Protein AF-A0A926RXJ4-F1 (afdb_monomer)

Solvent-accessible surface area (backbone atoms only — not comparable to full-atom values): 9570 Å² total; per-residue (Å²): 138,58,81,64,57,62,51,48,54,51,39,65,68,43,42,86,45,52,92,78,56,54,71,70,62,47,53,53,42,50,58,48,24,75,78,30,68,69,53,32,54,51,42,56,50,47,69,69,53,74,82,71,95,71,82,76,90,63,99,82,64,93,75,66,73,62,54,55,57,55,47,49,55,51,52,50,54,48,50,62,49,49,55,50,54,51,53,52,51,50,53,50,48,55,47,61,73,68,60,51,93,89,50,64,65,70,62,54,52,50,51,51,51,49,49,42,59,70,53,47,47,59,50,51,51,54,53,46,55,54,35,52,74,70,65,40,66,71,60,37,55,53,52,52,53,50,51,53,47,47,76,74,40,44,68,63,56,54,61,75,80,108

pLDDT: mean 81.67, std 16.79, range [30.89, 97.44]

Organism: NCBI:txid2771434

Foldseek 3Di:
DDPLVVLVLVLVLCLLVLVPDDPVVNVSLVVNVVVDVVSVVSNVVSVVPPDDPDPPPPVPDPNPPCVVVVVVVVVLLVVLVVVLVVLLVVLLVVLVVPDDPVDPPVVSLVVSLVSCVVGVVVSLVVSLVVCVVVVPVVSSVVSVVVSVCCNVCVSVVSVVVD

Radius of gyration: 23.84 Å; Cα contacts (8 Å, |Δi|>4): 66; chains: 1; bounding box: 50×30×73 Å

Structure (mmCIF, N/CA/C/O backbone):
data_AF-A0A926RXJ4-F1
#
_entry.id   AF-A0A926RXJ4-F1
#
loop_
_atom_site.group_PDB
_atom_site.id
_atom_site.type_symbol
_atom_site.label_atom_id
_atom_site.label_alt_id
_atom_site.label_comp_id
_atom_site.label_asym_id
_atom_site.label_entity_id
_atom_site.label_seq_id
_atom_site.pdbx_PDB_ins_code
_atom_site.Cartn_x
_atom_site.Cartn_y
_atom_site.Cartn_z
_atom_site.occupancy
_atom_site.B_iso_or_equiv
_atom_site.auth_seq_id
_atom_site.auth_comp_id
_atom_site.auth_asym_id
_atom_site.auth_atom_id
_atom_site.pdbx_PDB_model_num
ATOM 1 N N . MET A 1 1 ? -17.311 3.568 46.305 1.00 46.09 1 MET A N 1
ATOM 2 C CA . MET A 1 1 ? -16.922 3.366 44.895 1.00 46.09 1 MET A CA 1
ATOM 3 C C . MET A 1 1 ? -17.596 2.097 44.442 1.00 46.09 1 MET A C 1
ATOM 5 O O . MET A 1 1 ? -17.212 1.009 44.853 1.00 46.09 1 MET A O 1
ATOM 9 N N . THR A 1 2 ? -18.734 2.266 43.786 1.00 49.84 2 THR A N 1
ATOM 10 C CA . THR A 1 2 ? -19.628 1.178 43.402 1.00 49.84 2 THR A CA 1
ATOM 11 C C . THR A 1 2 ? -19.150 0.611 42.077 1.00 49.84 2 THR A C 1
ATOM 13 O O . THR A 1 2 ? -18.836 1.362 41.169 1.00 49.84 2 THR A O 1
ATOM 16 N N . LYS A 1 3 ? -19.112 -0.717 41.960 1.00 56.94 3 LYS A N 1
ATOM 17 C CA . LYS A 1 3 ? -18.654 -1.498 40.792 1.00 56.94 3 LYS A CA 1
ATOM 18 C C . LYS A 1 3 ? -19.207 -1.021 39.428 1.00 56.94 3 LYS A C 1
ATOM 20 O O . LYS A 1 3 ? -18.638 -1.336 38.389 1.00 56.94 3 LYS A O 1
ATOM 25 N N . PHE A 1 4 ? -20.314 -0.279 39.447 1.00 62.31 4 PHE A N 1
ATOM 26 C CA . PHE A 1 4 ? -20.950 0.352 38.293 1.00 62.31 4 PHE A CA 1
ATOM 27 C C . PHE A 1 4 ? -20.194 1.572 37.747 1.00 62.31 4 PHE A C 1
ATOM 29 O O . PHE A 1 4 ? -20.231 1.793 36.541 1.00 62.31 4 PHE A O 1
ATOM 36 N N . ASP A 1 5 ? -19.470 2.317 38.586 1.00 72.50 5 ASP A N 1
ATOM 37 C CA . ASP A 1 5 ? -18.733 3.519 38.171 1.00 72.50 5 ASP A CA 1
ATOM 38 C C . ASP A 1 5 ? -17.520 3.155 37.301 1.00 72.50 5 ASP A C 1
ATOM 40 O O . ASP A 1 5 ? -17.278 3.773 36.265 1.00 72.50 5 ASP A O 1
ATOM 44 N N . ASP A 1 6 ? -16.796 2.094 37.671 1.00 78.12 6 ASP A N 1
ATOM 45 C CA . ASP A 1 6 ? -15.628 1.625 36.918 1.00 78.12 6 ASP A CA 1
ATOM 46 C C . ASP A 1 6 ? -16.035 1.075 35.541 1.00 78.12 6 ASP A C 1
ATOM 48 O O . ASP A 1 6 ? -15.383 1.354 34.531 1.00 78.12 6 ASP A O 1
ATOM 52 N N . LEU A 1 7 ? -17.149 0.332 35.482 1.00 83.44 7 LEU A N 1
ATOM 53 C CA . LEU A 1 7 ? -17.704 -0.182 34.228 1.00 83.44 7 LEU A CA 1
ATOM 54 C C . LEU A 1 7 ? -18.201 0.955 33.327 1.00 83.44 7 LEU A C 1
ATOM 56 O O . LEU A 1 7 ? -17.986 0.914 32.115 1.00 83.44 7 LEU A O 1
ATOM 60 N N . HIS A 1 8 ? -18.817 1.979 33.916 1.00 84.31 8 HIS A N 1
ATOM 61 C CA . HIS A 1 8 ? -19.287 3.160 33.203 1.00 84.31 8 HIS A CA 1
ATOM 62 C C . HIS A 1 8 ? -18.142 3.918 32.523 1.00 84.31 8 HIS A C 1
ATOM 64 O O . HIS A 1 8 ? -18.213 4.218 31.327 1.00 84.31 8 HIS A O 1
ATOM 70 N N . ILE A 1 9 ? -17.050 4.163 33.257 1.00 84.06 9 ILE A N 1
ATOM 71 C CA . ILE A 1 9 ? -15.843 4.805 32.722 1.00 84.06 9 ILE A CA 1
ATOM 72 C C . ILE A 1 9 ? -15.260 3.964 31.584 1.00 84.06 9 ILE A C 1
ATOM 74 O O . ILE A 1 9 ? -14.972 4.495 30.510 1.00 84.06 9 ILE A O 1
ATOM 78 N N . LEU A 1 10 ? -15.145 2.647 31.779 1.00 84.25 10 LEU A N 1
ATOM 79 C CA . LEU A 1 10 ? -14.593 1.752 30.765 1.00 84.25 10 LEU A CA 1
ATOM 80 C C . LEU A 1 10 ? -15.438 1.748 29.480 1.00 84.25 10 LEU A C 1
AT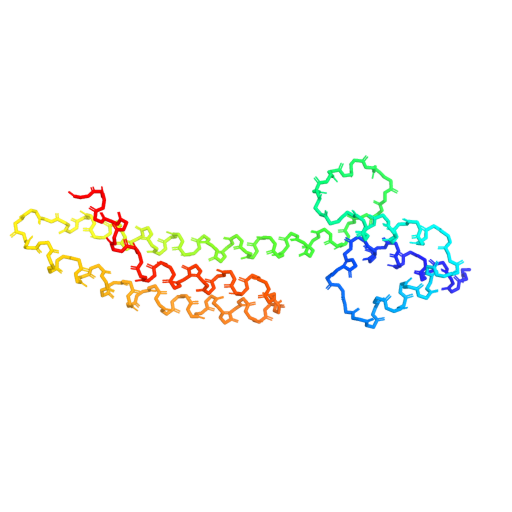OM 82 O O . LEU A 1 10 ? -14.899 1.862 28.380 1.00 84.25 10 LEU A O 1
ATOM 86 N N . CYS A 1 11 ? -16.767 1.687 29.600 1.00 86.81 11 CYS A N 1
ATOM 87 C CA . CYS A 1 11 ? -17.667 1.761 28.449 1.00 86.81 11 CYS A CA 1
ATOM 88 C C . CYS A 1 11 ? -17.530 3.102 27.722 1.00 86.81 11 CYS A C 1
ATOM 90 O O . CYS A 1 11 ? -17.471 3.139 26.494 1.00 86.81 11 CYS A O 1
ATOM 92 N N . GLN A 1 12 ? -17.421 4.209 28.460 1.00 84.94 12 GLN A N 1
ATOM 93 C CA . GLN A 1 12 ? -17.198 5.526 27.870 1.00 84.94 12 GLN A CA 1
ATOM 94 C C . GLN A 1 12 ? -15.887 5.602 27.069 1.00 84.94 12 GLN A C 1
ATOM 96 O O . GLN A 1 12 ? -15.847 6.300 26.052 1.00 84.94 12 GLN A O 1
ATOM 101 N N . GLU A 1 13 ? -14.836 4.905 27.502 1.00 79.38 13 GLU A N 1
ATOM 102 C CA . GLU A 1 13 ? -13.556 4.851 26.791 1.00 79.38 13 GLU A CA 1
ATOM 103 C C . GLU A 1 13 ? -13.596 3.959 25.540 1.00 79.38 13 GLU A C 1
ATOM 105 O O . GLU A 1 13 ? -12.921 4.264 24.554 1.00 79.38 13 GLU A O 1
ATOM 110 N N . LEU A 1 14 ? -14.390 2.884 25.561 1.00 83.88 14 LEU A N 1
ATOM 111 C CA . LEU A 1 14 ? -14.445 1.888 24.487 1.00 83.88 14 LEU A CA 1
ATOM 112 C C . LEU A 1 14 ? -15.478 2.205 23.394 1.00 83.88 14 LEU A C 1
ATOM 114 O O . LEU A 1 14 ? -15.244 1.875 22.234 1.00 83.88 14 LEU A O 1
ATOM 118 N N . ILE A 1 15 ? -16.590 2.877 23.716 1.00 86.00 15 ILE A N 1
ATOM 119 C CA . ILE A 1 15 ? -17.644 3.228 22.741 1.00 86.00 15 ILE A CA 1
ATOM 120 C C . ILE A 1 15 ? -17.104 3.954 21.485 1.00 86.00 15 ILE A C 1
ATOM 122 O O . ILE A 1 15 ? -17.517 3.600 20.381 1.00 86.00 15 ILE A O 1
ATOM 126 N N . PRO A 1 16 ? -16.168 4.922 21.575 1.00 81.81 16 PRO A N 1
ATOM 127 C CA . PRO A 1 16 ? -15.615 5.586 20.389 1.00 81.81 16 PRO A CA 1
ATOM 128 C C . PRO A 1 16 ? -14.889 4.650 19.410 1.00 81.81 16 PRO A C 1
ATOM 130 O O . PRO A 1 16 ? -14.729 4.996 18.243 1.00 81.81 16 PRO A O 1
ATOM 133 N N . ILE A 1 17 ? -14.435 3.485 19.878 1.00 74.88 17 ILE A N 1
ATOM 134 C CA . ILE A 1 17 ? -13.757 2.454 19.081 1.00 74.88 17 ILE A CA 1
ATOM 135 C C . ILE A 1 17 ? -14.594 1.176 18.981 1.00 74.88 17 ILE A C 1
ATOM 137 O O . ILE A 1 17 ? -14.054 0.103 18.718 1.00 74.88 17 ILE A O 1
ATOM 141 N N . TYR A 1 18 ? -15.911 1.279 19.181 1.00 81.25 18 TYR A N 1
ATOM 142 C CA . TYR A 1 18 ? -16.813 0.133 19.271 1.00 81.25 18 TYR A CA 1
ATOM 143 C C . TYR A 1 18 ? -16.721 -0.805 18.049 1.00 81.25 18 TYR A C 1
ATOM 145 O O . TYR A 1 18 ? -16.806 -2.017 18.195 1.00 81.25 18 TYR A O 1
ATOM 153 N N . SER A 1 19 ? -16.455 -0.288 16.845 1.00 76.12 19 SER A N 1
ATOM 154 C CA . SER A 1 19 ? -16.280 -1.110 15.635 1.00 76.12 19 SER A CA 1
ATOM 155 C C . SER A 1 19 ? -14.974 -1.921 15.593 1.00 76.12 19 SER A C 1
ATOM 157 O O . SER A 1 19 ? -14.876 -2.875 14.821 1.00 76.12 19 SER A O 1
ATOM 159 N N . GLU A 1 20 ? -13.976 -1.560 16.402 1.00 70.06 20 GLU A N 1
ATOM 160 C CA . GLU A 1 20 ? -12.634 -2.160 16.407 1.00 70.06 20 GLU A CA 1
ATOM 161 C C . GLU A 1 20 ? -12.373 -3.101 17.591 1.00 70.06 20 GLU A C 1
ATOM 163 O O . GLU A 1 20 ? -11.346 -3.784 17.605 1.00 70.06 20 GLU A O 1
ATOM 168 N N . ILE A 1 21 ? -13.263 -3.118 18.582 1.00 80.94 21 ILE A N 1
ATOM 169 C CA . ILE A 1 21 ? 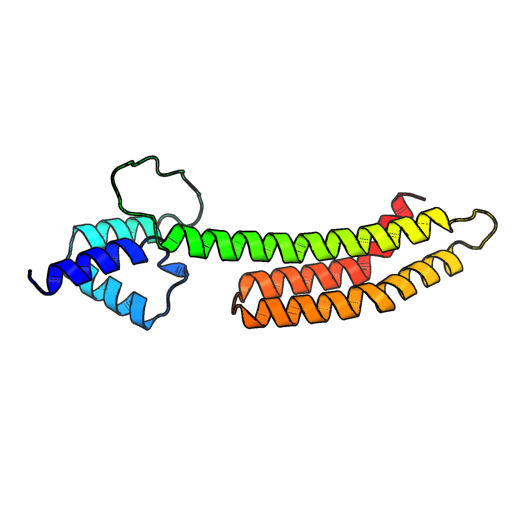-13.170 -4.006 19.745 1.00 80.94 21 ILE A CA 1
ATOM 170 C C . ILE A 1 21 ? -13.778 -5.379 19.440 1.00 80.94 21 ILE A C 1
ATOM 172 O O . ILE A 1 21 ? -14.541 -5.562 18.490 1.00 80.94 21 ILE A O 1
ATOM 176 N N . ASP A 1 22 ? -13.388 -6.361 20.238 1.00 79.44 22 ASP A N 1
ATOM 177 C CA . ASP A 1 22 ? -13.849 -7.739 20.166 1.00 79.44 22 ASP A CA 1
ATOM 178 C C . ASP A 1 22 ? -15.314 -7.893 20.597 1.00 79.44 22 ASP A C 1
ATOM 180 O O . ASP A 1 22 ? -15.851 -7.098 21.368 1.00 79.44 22 ASP A O 1
ATOM 184 N N . GLU A 1 23 ? -15.968 -8.941 20.091 1.00 79.19 23 GLU A N 1
ATOM 185 C CA . GLU A 1 23 ? -17.397 -9.189 20.331 1.00 79.19 23 GLU A CA 1
ATOM 186 C C . GLU A 1 23 ? -17.728 -9.370 21.819 1.00 79.19 23 GLU A C 1
ATOM 188 O O . GLU A 1 23 ? -18.792 -8.951 22.267 1.00 79.19 23 GLU A O 1
ATOM 193 N N . GLU A 1 24 ? -16.807 -9.920 22.615 1.00 80.56 24 GLU A N 1
ATOM 194 C CA . GLU A 1 24 ? -16.989 -10.052 24.065 1.00 80.56 24 GLU A CA 1
ATOM 195 C C . GLU A 1 24 ? -17.077 -8.678 24.745 1.00 80.56 24 GLU A C 1
ATOM 197 O O . GLU A 1 24 ? -17.992 -8.426 25.532 1.00 80.56 24 GLU A O 1
ATOM 202 N N . ALA A 1 25 ? -16.182 -7.749 24.397 1.00 82.62 25 ALA A N 1
ATOM 203 C CA . ALA A 1 25 ? -16.221 -6.384 24.911 1.00 82.62 25 ALA A CA 1
ATOM 204 C C . ALA A 1 25 ? -17.450 -5.609 24.411 1.00 82.62 25 ALA A C 1
ATOM 206 O O . ALA A 1 25 ? -18.047 -4.852 25.180 1.00 82.62 25 ALA A O 1
ATOM 207 N N . LYS A 1 26 ? -17.876 -5.822 23.157 1.00 86.00 26 LYS A N 1
ATOM 208 C CA . LYS A 1 26 ? -19.112 -5.223 22.624 1.00 86.00 26 LYS A CA 1
ATOM 209 C C . LYS A 1 26 ? -20.335 -5.639 23.431 1.00 86.00 26 LYS A C 1
ATOM 211 O O . LYS A 1 26 ? -21.096 -4.770 23.847 1.00 86.00 26 LYS A O 1
ATOM 216 N N . GLN A 1 27 ? -20.476 -6.930 23.732 1.00 87.00 27 GLN A N 1
ATOM 217 C CA . GLN A 1 27 ? -21.586 -7.447 24.539 1.00 87.00 27 GLN A CA 1
ATOM 218 C C . GLN A 1 27 ? -21.611 -6.850 25.951 1.00 87.00 27 GLN A C 1
ATOM 220 O O . GLN A 1 27 ? -22.683 -6.621 26.511 1.00 87.00 27 GLN A O 1
ATOM 225 N N . VAL A 1 28 ? -20.442 -6.592 26.546 1.00 87.31 28 VAL A N 1
ATOM 226 C CA . VAL A 1 28 ? -20.351 -5.928 27.855 1.00 87.31 28 VAL A CA 1
ATOM 227 C C . VAL A 1 28 ? -20.839 -4.479 27.771 1.00 87.31 28 VAL A C 1
ATOM 229 O O . VAL A 1 28 ? -21.591 -4.040 28.641 1.00 87.31 28 VAL A O 1
ATOM 232 N N . ILE A 1 29 ? -20.459 -3.749 26.719 1.00 88.12 29 ILE A N 1
ATOM 233 C CA . ILE A 1 29 ? -20.889 -2.360 26.497 1.00 88.12 29 ILE A CA 1
ATOM 234 C C . ILE A 1 29 ? -22.392 -2.283 26.225 1.00 88.12 29 ILE A C 1
ATOM 236 O O . ILE A 1 29 ? -23.057 -1.414 26.782 1.00 88.12 29 ILE A O 1
ATOM 240 N N . GLU A 1 30 ? -22.933 -3.179 25.400 1.00 88.94 30 GLU A N 1
ATOM 241 C CA . GLU A 1 30 ? -24.367 -3.245 25.095 1.00 88.94 30 GLU A CA 1
ATOM 242 C C . GLU A 1 30 ? -25.192 -3.516 26.347 1.00 88.94 30 GLU A C 1
ATOM 244 O O . GLU A 1 30 ? -26.119 -2.767 26.643 1.00 88.94 30 GLU A O 1
ATOM 249 N N . ARG A 1 31 ? -24.787 -4.513 27.141 1.00 87.50 31 ARG A N 1
ATOM 250 C CA . ARG A 1 31 ? -25.440 -4.837 28.413 1.00 87.50 31 ARG A CA 1
ATOM 251 C C . ARG A 1 31 ? -25.397 -3.664 29.387 1.00 87.50 31 ARG A C 1
ATOM 253 O O . ARG A 1 31 ? -26.387 -3.362 30.038 1.00 87.50 31 ARG A O 1
ATOM 260 N N . HIS A 1 32 ? -24.271 -2.954 29.464 1.00 88.25 32 HIS A N 1
ATOM 261 C CA . HIS A 1 32 ? -24.194 -1.750 30.287 1.00 88.25 32 HIS A CA 1
ATOM 262 C C . HIS A 1 32 ? -25.060 -0.606 29.730 1.00 88.25 32 HIS A C 1
ATOM 264 O O . HIS A 1 32 ? -25.655 0.146 30.495 1.00 88.25 32 HIS A O 1
ATOM 270 N N . ALA A 1 33 ? -25.166 -0.466 28.408 1.00 87.69 33 ALA A N 1
ATOM 271 C CA . ALA A 1 33 ? -26.009 0.533 27.757 1.00 87.69 33 ALA A CA 1
ATOM 272 C C . ALA A 1 33 ? -27.516 0.257 27.920 1.00 87.69 33 ALA A C 1
ATOM 274 O O . ALA A 1 33 ? -28.312 1.192 27.841 1.00 87.69 33 ALA A O 1
ATOM 275 N N . GLU A 1 34 ? -27.933 -0.983 28.180 1.00 87.50 34 GLU A N 1
ATOM 276 C CA . GLU A 1 34 ? -29.317 -1.284 28.574 1.00 87.50 34 GLU A CA 1
ATOM 277 C C . GLU A 1 34 ? -29.676 -0.640 29.920 1.00 87.50 34 GLU A C 1
ATOM 279 O O . GLU A 1 34 ? -30.794 -0.153 30.091 1.00 87.50 34 GLU A O 1
ATOM 284 N N . GLU A 1 35 ? -28.709 -0.570 30.837 1.00 84.81 35 GLU A N 1
ATOM 285 C CA . GLU A 1 35 ? -28.881 -0.051 32.198 1.00 84.81 35 GLU A CA 1
ATOM 286 C C . GLU A 1 35 ? -28.465 1.425 32.343 1.00 84.81 35 GLU A C 1
ATOM 288 O O . GLU A 1 35 ? -28.909 2.114 33.261 1.00 84.81 35 GLU A O 1
ATOM 293 N N . CYS A 1 36 ? -27.625 1.941 31.438 1.00 84.75 36 CYS A N 1
ATOM 294 C CA . CYS A 1 36 ? -27.079 3.294 31.493 1.00 84.75 36 CYS A CA 1
ATOM 295 C C . CYS A 1 36 ? -27.482 4.135 30.274 1.00 84.75 36 CYS A C 1
ATOM 297 O O . CYS A 1 36 ? -26.924 4.008 29.180 1.00 84.75 36 CYS A O 1
ATOM 299 N N . GLU A 1 37 ? -28.386 5.092 30.493 1.00 82.81 37 GLU A N 1
ATOM 300 C CA . GLU A 1 37 ? -28.908 5.979 29.446 1.00 82.81 37 GLU A CA 1
ATOM 301 C C . GLU A 1 37 ? -27.812 6.829 28.771 1.00 82.81 37 GLU A C 1
ATOM 303 O O . GLU A 1 37 ? -27.837 7.053 27.557 1.00 82.81 37 GLU A O 1
ATOM 308 N N . PHE A 1 38 ? -26.790 7.243 29.529 1.00 84.31 38 PHE A N 1
ATOM 309 C CA . PHE A 1 38 ? -25.649 7.988 28.994 1.00 84.31 38 PHE A CA 1
ATOM 310 C C . PHE A 1 38 ? -24.815 7.148 28.017 1.00 84.31 38 PHE A C 1
ATOM 312 O O . PHE A 1 38 ? -24.515 7.596 26.904 1.00 84.31 38 PHE A O 1
ATOM 319 N N . CYS A 1 39 ? -24.474 5.914 28.403 1.00 85.38 39 CYS A N 1
ATOM 320 C CA . CYS A 1 39 ? -23.736 4.987 27.547 1.00 85.38 39 CYS A CA 1
ATOM 321 C C . CYS A 1 39 ? -24.567 4.575 26.329 1.00 85.38 39 CYS A C 1
ATOM 323 O O . CYS A 1 39 ? -24.031 4.557 25.224 1.00 85.38 39 CYS A O 1
ATOM 325 N N . LYS A 1 40 ? -25.881 4.372 26.489 1.00 86.38 40 LYS A N 1
ATOM 326 C CA . LYS A 1 40 ? -26.815 4.113 25.383 1.00 86.38 40 LYS A CA 1
ATOM 327 C C . LYS A 1 40 ? -26.810 5.220 24.339 1.00 86.38 40 LYS A C 1
ATOM 329 O O . LYS A 1 40 ? -26.698 4.958 23.143 1.00 86.38 40 LYS A O 1
ATOM 334 N N . LYS A 1 41 ? -26.891 6.476 24.784 1.00 85.19 41 LYS A N 1
ATOM 335 C CA . LYS A 1 41 ? -26.889 7.639 23.892 1.00 85.19 41 LYS A CA 1
ATOM 336 C C . LYS A 1 41 ? -25.568 7.761 23.133 1.00 85.19 41 LYS A C 1
ATOM 338 O O . LYS A 1 41 ? -25.583 7.985 21.922 1.00 85.19 41 LYS A O 1
ATOM 343 N N . LYS A 1 42 ? -24.430 7.579 23.813 1.00 82.94 42 LYS A N 1
ATOM 344 C CA . LYS A 1 42 ? -23.106 7.562 23.168 1.00 82.94 42 LYS A CA 1
ATOM 345 C C . LYS A 1 42 ? -22.944 6.402 22.188 1.00 82.94 42 LYS A C 1
ATOM 347 O O . LYS A 1 42 ? -22.437 6.636 21.096 1.00 82.94 42 LYS A O 1
ATOM 352 N N . LEU A 1 43 ? -23.405 5.201 22.534 1.00 84.06 43 LEU A N 1
ATOM 353 C CA . LEU A 1 43 ? -23.343 4.026 21.663 1.00 84.06 43 LEU A CA 1
ATOM 354 C C . LEU A 1 43 ? -24.160 4.240 20.384 1.00 84.06 43 LEU A C 1
ATOM 356 O O . LEU A 1 43 ? -23.637 4.073 19.289 1.00 84.06 43 LEU A O 1
ATOM 360 N N . ASN A 1 44 ? -25.396 4.729 20.512 1.00 81.69 44 ASN A N 1
ATOM 361 C CA . ASN A 1 44 ? -26.237 5.066 19.362 1.00 81.69 44 ASN A CA 1
ATOM 362 C C . ASN A 1 44 ? -25.628 6.182 18.503 1.00 81.69 44 ASN A C 1
ATOM 364 O O . ASN A 1 44 ? -25.796 6.193 17.288 1.00 81.69 44 ASN A O 1
ATOM 368 N N . THR A 1 45 ? -24.911 7.124 19.115 1.00 76.81 45 THR A N 1
ATOM 369 C CA . THR A 1 45 ? -24.223 8.193 18.380 1.00 76.81 45 THR A CA 1
ATOM 370 C C . THR A 1 45 ? -23.020 7.630 17.619 1.00 76.81 45 THR A C 1
ATOM 372 O O . THR A 1 45 ? -22.851 7.937 16.448 1.00 76.81 45 THR A O 1
ATOM 375 N N . ALA A 1 46 ? -22.228 6.751 18.237 1.00 67.56 46 ALA A N 1
ATOM 376 C CA . ALA A 1 46 ? -21.107 6.074 17.586 1.00 67.56 46 ALA A CA 1
ATOM 377 C C . ALA A 1 46 ? -21.558 5.131 16.452 1.00 67.56 46 ALA A C 1
ATOM 379 O O . ALA A 1 46 ? -20.909 5.092 15.413 1.00 67.56 46 ALA A O 1
ATOM 380 N N . ALA A 1 47 ? -22.686 4.431 16.615 1.00 64.25 47 ALA A N 1
ATOM 381 C CA . ALA A 1 47 ? -23.257 3.546 15.596 1.00 64.25 47 ALA A CA 1
ATOM 382 C C . ALA A 1 47 ? -23.844 4.304 14.390 1.00 64.25 47 ALA A C 1
ATOM 384 O O . ALA A 1 47 ? -23.783 3.812 13.270 1.00 64.25 47 ALA A O 1
ATOM 385 N N . ASN A 1 48 ? -24.385 5.511 14.602 1.00 55.50 48 ASN A N 1
ATOM 386 C CA . ASN A 1 48 ? -24.919 6.353 13.522 1.00 55.50 48 ASN A CA 1
ATOM 387 C C . ASN A 1 48 ? -23.850 7.211 12.823 1.00 55.50 48 ASN A C 1
ATOM 389 O O . ASN A 1 48 ? -24.124 7.785 11.772 1.00 55.50 48 ASN A O 1
ATOM 393 N N . ILE A 1 49 ? -22.640 7.313 13.383 1.00 50.59 49 ILE A N 1
ATOM 394 C CA . ILE A 1 49 ? -21.499 7.990 12.754 1.00 50.59 49 ILE A CA 1
ATOM 395 C C . ILE A 1 49 ? -20.620 6.924 12.089 1.00 50.59 49 ILE A C 1
ATOM 397 O O . ILE A 1 49 ? -19.429 6.779 12.360 1.00 50.59 49 ILE A O 1
ATOM 401 N N . GLU A 1 50 ? -21.203 6.173 11.157 1.00 45.16 50 GLU A N 1
ATOM 402 C CA . GLU A 1 50 ? -20.398 5.686 10.047 1.00 45.16 50 GLU A CA 1
ATOM 403 C C . GLU A 1 50 ? -20.086 6.906 9.175 1.00 45.16 50 GLU A C 1
ATOM 405 O O . GLU A 1 50 ? -20.967 7.485 8.551 1.00 45.16 50 GLU A O 1
ATOM 410 N N . ILE A 1 51 ? -18.806 7.291 9.138 1.00 44.59 51 ILE A N 1
ATOM 411 C CA . ILE A 1 51 ? -18.245 8.330 8.263 1.00 44.59 51 ILE A CA 1
ATOM 412 C C . ILE A 1 51 ? -18.520 9.760 8.760 1.00 44.59 51 ILE A C 1
ATOM 414 O O . ILE A 1 51 ? -19.473 10.409 8.354 1.00 44.59 51 ILE A O 1
ATOM 418 N N . THR A 1 52 ? -17.628 10.293 9.600 1.00 30.89 52 THR A N 1
ATOM 419 C CA . THR A 1 52 ? -16.946 11.598 9.421 1.00 30.89 52 THR A CA 1
ATOM 420 C C . THR A 1 52 ? -16.042 11.826 10.640 1.00 30.89 52 THR A C 1
ATOM 422 O O . THR A 1 52 ? -16.540 11.803 11.766 1.00 30.89 52 THR A O 1
ATOM 425 N N . PRO A 1 53 ? -14.728 12.072 10.477 1.00 39.19 53 PRO A N 1
ATOM 426 C CA . PRO A 1 53 ? -13.875 12.484 11.583 1.00 39.19 53 PRO A CA 1
ATOM 427 C C . PRO A 1 53 ? -14.220 13.934 11.928 1.00 39.19 53 PRO A C 1
ATOM 429 O O . PRO A 1 53 ? -13.602 14.869 11.428 1.00 39.19 53 PRO A O 1
ATOM 432 N N . LYS A 1 54 ? -15.257 14.143 12.741 1.00 34.28 54 LYS A N 1
ATOM 433 C CA . LYS A 1 54 ? -15.499 15.455 13.330 1.00 34.28 54 LYS A CA 1
ATOM 434 C C . LYS A 1 54 ? -14.577 15.567 14.533 1.00 34.28 54 LYS A C 1
ATOM 436 O O . LYS A 1 54 ? -14.712 14.813 15.494 1.00 34.28 54 LYS A O 1
ATOM 441 N N . GLU A 1 55 ? -13.604 16.463 14.433 1.00 40.25 55 GLU A N 1
ATOM 442 C CA . GLU A 1 55 ? -12.759 16.882 15.543 1.00 40.25 55 GLU A CA 1
ATOM 443 C C . GLU A 1 55 ? -13.663 17.279 16.720 1.00 40.25 55 GLU A C 1
ATOM 445 O O . GLU A 1 55 ? -14.291 18.336 16.716 1.00 40.25 55 GLU A O 1
ATOM 450 N N . MET A 1 56 ? -13.785 16.398 17.715 1.00 38.12 56 MET A N 1
ATOM 451 C CA . MET A 1 56 ? -14.367 16.760 19.000 1.00 38.12 56 MET A CA 1
ATOM 452 C C . MET A 1 56 ? -13.332 17.599 19.747 1.00 38.12 56 MET A C 1
ATOM 454 O O . MET A 1 56 ? -12.509 17.078 20.497 1.00 38.12 56 MET A O 1
ATOM 458 N N . ASN A 1 57 ? -13.386 18.911 19.516 1.00 39.97 57 ASN A N 1
ATOM 459 C CA . ASN A 1 57 ? -13.034 19.898 20.529 1.00 39.97 57 ASN A CA 1
ATOM 460 C C . ASN A 1 57 ? -14.083 19.800 21.643 1.00 39.97 57 ASN A C 1
ATOM 462 O O . ASN A 1 57 ? -15.076 20.521 21.636 1.00 39.97 57 ASN A O 1
ATOM 466 N N . ASP A 1 58 ? -13.891 18.862 22.564 1.00 35.00 58 ASP A N 1
ATOM 467 C CA . ASP A 1 58 ? -14.511 18.929 23.882 1.00 35.00 58 ASP A CA 1
ATOM 468 C C . ASP A 1 58 ? -13.429 18.625 24.918 1.00 35.00 58 ASP A C 1
ATOM 470 O O . ASP A 1 58 ? -12.973 17.490 25.083 1.00 35.00 58 ASP A O 1
ATOM 474 N N . ASP A 1 59 ? -12.961 19.698 25.548 1.00 38.53 59 ASP A N 1
ATOM 475 C CA . ASP A 1 59 ? -11.744 19.800 26.357 1.00 38.53 59 ASP A CA 1
ATOM 476 C C . ASP A 1 59 ? -11.891 19.162 27.756 1.00 38.53 59 ASP A C 1
ATOM 478 O O . ASP A 1 59 ? -11.143 19.465 28.677 1.00 38.53 59 ASP A O 1
ATOM 482 N N . ASN A 1 60 ? -12.867 18.265 27.943 1.00 37.09 60 ASN A N 1
ATOM 483 C CA . ASN A 1 60 ? -13.262 17.754 29.262 1.00 37.09 60 ASN A CA 1
ATOM 484 C C . ASN A 1 60 ? -13.397 16.228 29.352 1.00 37.09 60 ASN A C 1
ATOM 486 O O . ASN A 1 60 ? -14.119 15.710 30.203 1.00 37.09 60 ASN A O 1
ATOM 490 N N . THR A 1 61 ? -12.683 15.466 28.522 1.00 46.44 61 THR A N 1
ATOM 491 C CA . THR A 1 61 ? -12.605 14.007 28.703 1.00 46.44 61 THR A CA 1
ATOM 492 C C . THR A 1 61 ? -11.156 13.526 28.795 1.00 46.44 61 THR A C 1
ATOM 494 O O . THR A 1 61 ? -10.300 14.009 28.051 1.00 46.44 61 THR A O 1
ATOM 497 N N . PRO A 1 62 ? -10.830 12.569 29.690 1.00 39.59 62 PRO A N 1
ATOM 498 C CA . PRO A 1 62 ? -9.472 12.059 29.877 1.00 39.59 62 PRO A CA 1
ATOM 499 C C . PRO A 1 62 ? -9.066 11.116 28.724 1.00 39.59 62 PRO A C 1
ATOM 501 O O . PRO A 1 62 ? -8.648 9.981 28.923 1.00 39.59 62 PRO A O 1
ATOM 504 N N . VAL A 1 63 ? -9.155 11.577 27.473 1.00 49.06 63 VAL A N 1
ATOM 505 C CA . VAL A 1 63 ? -8.899 10.801 26.245 1.00 49.06 63 VAL A CA 1
ATOM 506 C C . VAL A 1 63 ? -7.399 10.775 25.926 1.00 49.06 63 VAL A C 1
ATOM 508 O O . VAL A 1 63 ? -6.949 11.169 24.850 1.00 49.06 63 VAL A O 1
ATOM 511 N N . LYS A 1 64 ? -6.567 10.340 26.880 1.00 53.72 64 LYS A N 1
ATOM 512 C CA . LYS A 1 64 ? -5.104 10.267 26.681 1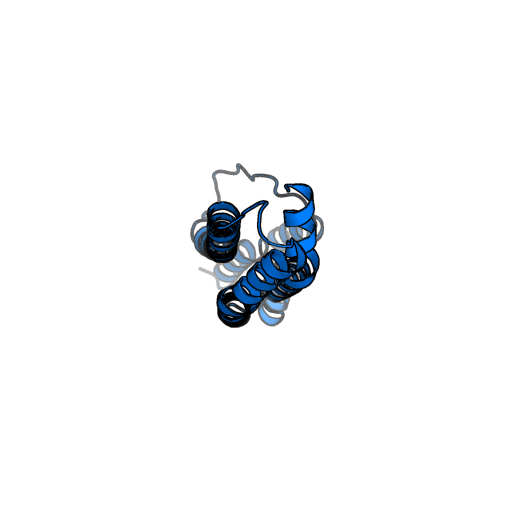.00 53.72 64 LYS A CA 1
ATOM 513 C C . LYS A 1 64 ? -4.591 8.868 26.336 1.00 53.72 64 LYS A C 1
ATOM 515 O O . LYS A 1 64 ? -3.573 8.764 25.653 1.00 53.72 64 LYS A O 1
ATOM 520 N N . ARG A 1 65 ? -5.272 7.789 26.745 1.00 52.34 65 ARG A N 1
ATOM 521 C CA . ARG A 1 65 ? -4.713 6.423 26.642 1.00 52.34 65 ARG A CA 1
ATOM 522 C C . ARG A 1 65 ? -4.884 5.766 25.267 1.00 52.34 65 ARG A C 1
ATOM 524 O O . ARG A 1 65 ? -3.915 5.222 24.740 1.00 52.34 65 ARG A O 1
ATOM 531 N N . PHE A 1 66 ? -6.047 5.901 24.629 1.00 52.19 66 PHE A N 1
ATOM 532 C CA . PHE A 1 66 ? -6.317 5.272 23.323 1.00 52.19 66 PHE A CA 1
ATOM 533 C C . PHE A 1 66 ? -5.784 6.060 22.117 1.00 52.19 66 PHE A C 1
ATOM 535 O O . PHE A 1 66 ? -5.491 5.473 21.074 1.00 52.19 66 PHE A O 1
ATOM 542 N N . LYS A 1 67 ? -5.529 7.369 22.270 1.00 58.88 67 LYS A N 1
ATOM 543 C CA . LYS A 1 67 ? -4.917 8.204 21.219 1.00 58.88 67 LYS A CA 1
ATOM 544 C C . LYS A 1 67 ? -3.550 7.663 20.782 1.00 58.88 67 LYS A C 1
ATOM 546 O O . LYS A 1 67 ? -3.216 7.719 19.603 1.00 58.88 67 LYS A O 1
ATOM 551 N N . LYS A 1 68 ? -2.784 7.080 21.714 1.00 62.47 68 LYS A N 1
ATOM 552 C CA . LYS A 1 68 ? -1.461 6.491 21.447 1.00 62.47 68 LYS A CA 1
ATOM 553 C C . LYS A 1 68 ? -1.543 5.226 20.583 1.00 62.47 68 LYS A C 1
ATOM 555 O O . LYS A 1 68 ? -0.692 5.037 19.719 1.00 62.47 68 LYS A O 1
ATOM 560 N N . LEU A 1 69 ? -2.576 4.400 20.771 1.00 66.25 69 LEU A N 1
ATOM 561 C CA . LEU A 1 69 ? -2.808 3.188 19.972 1.00 66.25 69 LEU A CA 1
ATOM 562 C C . LEU A 1 69 ? -3.225 3.532 18.538 1.00 66.25 69 LEU A C 1
ATOM 564 O O . LEU A 1 69 ? -2.704 2.949 17.586 1.00 66.25 69 LEU A 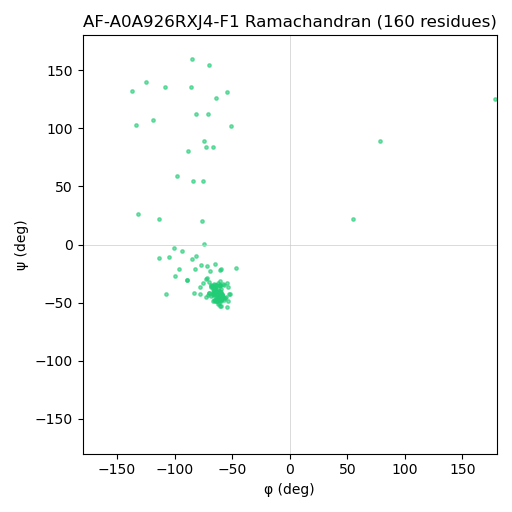O 1
ATOM 568 N N . PHE A 1 70 ? -4.095 4.532 18.375 1.00 67.12 70 PHE A N 1
ATOM 569 C CA . PHE A 1 70 ? -4.470 5.027 17.050 1.00 67.12 70 PHE A CA 1
ATOM 570 C C . PHE A 1 70 ? -3.279 5.667 16.322 1.00 67.12 70 PHE A C 1
ATOM 572 O O . PHE A 1 70 ? -3.052 5.398 15.140 1.00 67.12 70 PHE A O 1
ATOM 579 N N . LEU A 1 71 ? -2.462 6.453 17.037 1.00 77.38 71 LEU A N 1
ATOM 580 C CA . LEU A 1 71 ? -1.232 7.017 16.480 1.00 77.38 71 LEU A CA 1
ATOM 581 C C . LEU A 1 71 ? -0.274 5.918 16.018 1.00 77.38 71 LEU A C 1
ATOM 583 O O . LEU A 1 71 ? 0.277 6.025 14.929 1.00 77.38 71 LEU A O 1
ATOM 587 N N . LEU A 1 72 ? -0.110 4.853 16.807 1.00 79.25 72 LEU A N 1
ATOM 588 C CA . LEU A 1 72 ? 0.760 3.733 16.459 1.00 79.25 72 LEU A CA 1
ATOM 589 C C . LEU A 1 72 ? 0.286 3.033 15.178 1.00 79.25 72 LEU A C 1
ATOM 591 O O . LEU A 1 72 ? 1.093 2.830 14.276 1.00 79.25 72 LEU A O 1
ATOM 595 N N . LYS A 1 73 ? -1.017 2.741 15.044 1.00 79.31 73 LYS A N 1
ATOM 596 C CA . LYS A 1 73 ? -1.583 2.173 13.804 1.00 79.31 73 LYS A CA 1
ATOM 597 C C . LYS A 1 73 ? -1.343 3.092 12.600 1.00 79.31 73 LYS A C 1
ATOM 599 O O . LYS A 1 73 ? -0.952 2.615 11.532 1.00 79.31 73 LYS A O 1
ATOM 604 N N . LYS A 1 74 ? -1.546 4.405 12.764 1.00 83.75 74 LYS A N 1
ATOM 605 C CA . LYS A 1 74 ? -1.360 5.399 11.694 1.00 83.75 74 LYS A CA 1
ATOM 606 C C . LYS A 1 74 ? 0.108 5.527 11.280 1.00 83.75 74 LYS A C 1
ATOM 608 O O . LYS A 1 74 ? 0.404 5.452 10.092 1.00 83.75 74 LYS A O 1
ATOM 613 N N . VAL A 1 75 ? 1.018 5.662 12.244 1.00 87.88 75 VAL A N 1
ATOM 614 C CA . VAL A 1 75 ? 2.472 5.733 12.015 1.00 87.88 75 VAL A CA 1
ATOM 615 C C . VAL A 1 75 ? 2.969 4.455 11.355 1.00 87.88 75 VAL A C 1
ATOM 617 O O . VAL A 1 75 ? 3.725 4.524 10.394 1.00 87.88 75 VAL A O 1
ATOM 620 N N . ASN A 1 76 ? 2.499 3.295 11.811 1.00 86.25 76 ASN A N 1
ATOM 621 C CA . ASN A 1 76 ? 2.864 2.018 11.219 1.00 86.25 76 ASN A CA 1
ATOM 622 C C . ASN A 1 76 ? 2.410 1.909 9.760 1.00 86.25 76 ASN A C 1
ATOM 624 O O . ASN A 1 76 ? 3.187 1.527 8.892 1.00 86.25 76 ASN A O 1
ATOM 628 N N . THR A 1 77 ? 1.160 2.283 9.480 1.00 87.25 77 THR A N 1
ATOM 629 C CA . THR A 1 77 ? 0.621 2.281 8.111 1.00 87.25 77 THR A CA 1
ATOM 630 C C . THR A 1 77 ? 1.415 3.227 7.212 1.00 87.25 77 THR A C 1
ATOM 632 O O . THR A 1 77 ? 1.763 2.864 6.091 1.00 87.25 77 THR A O 1
ATOM 635 N N . LEU A 1 78 ? 1.750 4.417 7.719 1.00 90.88 78 LEU A N 1
ATOM 636 C CA . LEU A 1 78 ? 2.567 5.388 7.000 1.00 90.88 78 LEU A CA 1
ATOM 637 C C . LEU A 1 78 ? 3.969 4.839 6.722 1.00 90.88 78 LEU A C 1
ATOM 639 O O . LEU A 1 78 ? 4.418 4.900 5.588 1.00 90.88 78 LEU A O 1
ATOM 643 N N . LEU A 1 79 ? 4.630 4.248 7.717 1.00 91.44 79 LEU A N 1
ATOM 644 C CA . LEU A 1 79 ? 5.958 3.648 7.573 1.00 91.44 79 LEU A CA 1
ATOM 645 C C . LEU A 1 79 ? 5.970 2.564 6.488 1.00 91.44 79 LEU A C 1
ATOM 647 O O . LEU A 1 79 ? 6.842 2.555 5.621 1.00 91.44 79 LEU A O 1
ATOM 651 N N . VAL A 1 80 ? 4.968 1.685 6.504 1.00 91.69 80 VAL A N 1
ATOM 652 C CA . VAL A 1 80 ? 4.800 0.594 5.536 1.00 91.69 80 VAL A CA 1
ATOM 653 C C . VAL A 1 80 ? 4.566 1.119 4.108 1.00 91.69 80 VAL A C 1
ATOM 655 O O . VAL A 1 80 ? 5.044 0.514 3.145 1.00 91.69 80 VAL A O 1
ATOM 658 N N . LEU A 1 81 ? 3.868 2.247 3.949 1.00 93.06 81 LEU A N 1
ATOM 659 C CA . LEU A 1 81 ? 3.717 2.935 2.660 1.00 93.06 81 LEU A CA 1
ATOM 660 C C . LEU A 1 81 ? 5.011 3.628 2.222 1.00 93.06 81 LEU A C 1
ATOM 662 O O . LEU A 1 81 ? 5.431 3.476 1.077 1.00 93.06 81 LEU A O 1
ATOM 666 N N . THR A 1 82 ? 5.672 4.342 3.130 1.00 95.25 82 THR A N 1
ATOM 667 C CA . THR A 1 82 ? 6.914 5.070 2.851 1.00 95.25 82 THR A CA 1
ATOM 668 C C . THR A 1 82 ? 8.008 4.136 2.342 1.00 95.25 82 THR A C 1
ATOM 670 O O . THR A 1 82 ? 8.663 4.457 1.355 1.00 95.25 82 THR A O 1
ATOM 673 N N . LEU A 1 83 ? 8.175 2.954 2.945 1.00 95.94 83 LEU A N 1
ATOM 674 C CA . LEU A 1 83 ? 9.163 1.974 2.479 1.00 95.94 83 LEU A CA 1
ATOM 675 C C . LEU A 1 83 ? 8.921 1.528 1.029 1.00 95.94 83 LEU A C 1
ATOM 677 O O . LEU A 1 83 ? 9.879 1.391 0.271 1.00 95.94 83 LEU A O 1
ATOM 681 N N . ARG A 1 84 ? 7.657 1.360 0.614 1.00 95.50 84 ARG A N 1
ATOM 682 C CA . ARG A 1 84 ? 7.320 1.036 -0.783 1.00 95.50 84 ARG A CA 1
ATOM 683 C C . ARG A 1 84 ? 7.702 2.166 -1.724 1.00 95.50 84 ARG A C 1
ATOM 685 O O . ARG A 1 84 ? 8.338 1.916 -2.742 1.00 95.50 84 ARG A O 1
ATOM 692 N N . VAL A 1 85 ? 7.343 3.400 -1.370 1.00 95.94 85 VAL A N 1
ATOM 693 C CA . VAL A 1 85 ? 7.662 4.585 -2.180 1.00 95.94 85 VAL A CA 1
ATOM 694 C C . VAL A 1 85 ? 9.171 4.749 -2.329 1.00 95.94 85 VAL A C 1
ATOM 696 O O . VAL A 1 85 ? 9.634 5.022 -3.430 1.00 95.94 85 VAL A O 1
ATOM 699 N N . ILE A 1 86 ? 9.942 4.527 -1.260 1.00 97.44 86 ILE A N 1
ATOM 700 C CA . ILE A 1 86 ? 11.407 4.592 -1.311 1.00 97.44 86 ILE A CA 1
ATOM 701 C C . ILE A 1 86 ? 11.956 3.565 -2.304 1.00 97.44 86 ILE A C 1
ATOM 703 O O . ILE A 1 86 ? 12.709 3.936 -3.199 1.00 97.44 86 ILE A O 1
ATOM 707 N N . VAL A 1 87 ? 11.574 2.291 -2.184 1.00 97.00 87 VAL A N 1
ATOM 708 C CA . VAL A 1 87 ? 12.123 1.241 -3.058 1.00 97.00 87 VAL A CA 1
ATOM 709 C C . VAL A 1 87 ? 11.690 1.425 -4.509 1.00 97.00 87 VAL A C 1
ATOM 711 O O . VAL A 1 87 ? 12.524 1.317 -5.403 1.00 97.00 87 VAL A O 1
ATOM 714 N N . LEU A 1 88 ? 10.429 1.781 -4.761 1.00 96.56 88 LEU A N 1
ATOM 715 C CA . LEU A 1 88 ? 9.972 2.106 -6.114 1.00 96.56 88 LEU A CA 1
ATOM 716 C C . LEU A 1 88 ? 10.692 3.329 -6.678 1.00 96.56 88 LEU A C 1
ATOM 718 O O . LEU A 1 88 ? 11.085 3.317 -7.838 1.00 96.56 88 LEU A O 1
ATOM 722 N N . GLY A 1 89 ? 10.916 4.357 -5.858 1.00 96.12 89 GLY A N 1
ATOM 723 C CA . GLY A 1 89 ? 11.689 5.533 -6.239 1.00 96.12 89 GLY A CA 1
ATOM 724 C C . GLY A 1 89 ? 13.123 5.182 -6.624 1.00 96.12 89 GLY A C 1
ATOM 725 O O . GLY A 1 89 ? 13.603 5.665 -7.643 1.00 96.12 89 GLY A O 1
ATOM 726 N N . LEU A 1 90 ? 13.784 4.299 -5.869 1.00 96.75 90 LEU A N 1
ATOM 727 C CA . LEU A 1 90 ? 15.134 3.821 -6.183 1.00 96.75 90 LEU A CA 1
ATOM 728 C C . LEU A 1 90 ? 15.176 2.998 -7.477 1.00 96.75 90 LEU A C 1
ATOM 730 O O . LEU A 1 90 ? 16.074 3.207 -8.286 1.00 96.75 90 LEU A O 1
ATOM 734 N N . ILE A 1 91 ? 14.202 2.109 -7.698 1.00 96.00 91 ILE A N 1
ATOM 735 C CA . ILE A 1 91 ? 14.090 1.329 -8.944 1.00 96.00 91 ILE A CA 1
ATOM 736 C C . ILE A 1 91 ? 13.890 2.265 -10.140 1.00 96.00 91 ILE A C 1
ATOM 738 O O . ILE A 1 91 ? 14.587 2.142 -11.145 1.00 96.00 91 ILE A O 1
ATOM 742 N N . THR A 1 92 ? 12.966 3.221 -10.026 1.00 95.19 92 THR A N 1
ATOM 743 C CA . THR A 1 92 ? 12.720 4.233 -11.059 1.00 95.19 92 THR A CA 1
ATOM 744 C C . THR A 1 92 ? 13.966 5.070 -11.321 1.00 95.19 92 THR A C 1
ATOM 746 O O . THR A 1 92 ? 14.326 5.297 -12.472 1.00 95.19 92 THR A O 1
ATOM 749 N N . PHE A 1 93 ? 14.647 5.516 -10.266 1.00 95.12 93 PHE A N 1
ATOM 750 C CA . PHE A 1 93 ? 15.855 6.323 -10.380 1.00 95.12 93 PHE A CA 1
ATOM 751 C C . PHE A 1 93 ? 16.985 5.569 -11.095 1.00 95.12 93 PHE A C 1
ATOM 753 O O . PHE A 1 93 ? 17.558 6.109 -12.039 1.00 95.12 93 PHE A O 1
ATOM 760 N N . ASP A 1 94 ? 17.260 4.317 -10.709 1.00 93.81 94 ASP A N 1
ATOM 761 C CA . ASP A 1 94 ? 18.266 3.476 -11.377 1.00 93.81 94 ASP A CA 1
ATOM 762 C C . ASP A 1 94 ? 17.905 3.230 -12.851 1.00 93.81 94 ASP A C 1
ATOM 764 O O . ASP A 1 94 ? 18.770 3.336 -13.723 1.00 93.81 94 ASP A O 1
ATOM 768 N N . PHE A 1 95 ? 16.621 3.001 -13.150 1.00 94.19 95 PHE A N 1
ATOM 769 C CA . PHE A 1 95 ? 16.140 2.866 -14.524 1.00 94.19 95 PHE A CA 1
ATOM 770 C C . PHE A 1 95 ? 16.420 4.119 -15.357 1.00 94.19 95 PHE A C 1
ATOM 772 O O . PHE A 1 95 ? 17.043 4.014 -16.409 1.00 94.19 95 PHE A O 1
ATOM 779 N N . PHE A 1 96 ? 16.018 5.303 -14.885 1.00 93.19 96 PHE A N 1
ATOM 780 C CA . PHE A 1 96 ? 16.238 6.554 -15.617 1.00 93.19 96 PHE A CA 1
ATOM 781 C C .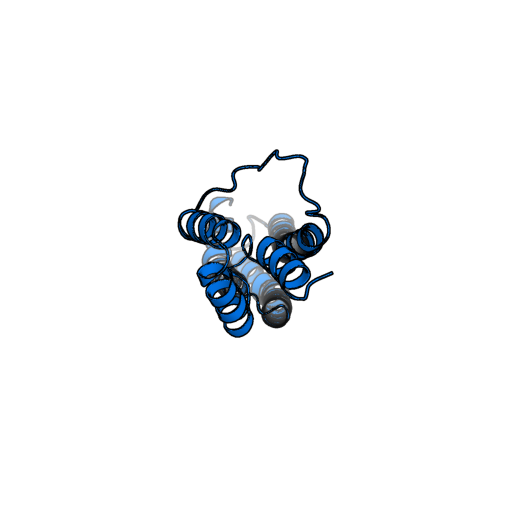 PHE A 1 96 ? 17.720 6.911 -15.748 1.00 93.19 96 PHE A C 1
ATOM 783 O O . PHE A 1 96 ? 18.125 7.446 -16.777 1.00 93.19 96 PHE A O 1
ATOM 790 N N . GLN A 1 97 ? 18.547 6.586 -14.752 1.00 92.44 97 GLN A N 1
ATOM 791 C CA . GLN A 1 97 ? 19.989 6.820 -14.818 1.00 92.44 97 GLN A CA 1
ATOM 792 C C . GLN A 1 97 ? 20.671 5.962 -15.896 1.00 92.44 97 GLN A C 1
ATOM 794 O O . GLN A 1 97 ? 21.637 6.404 -16.518 1.00 92.44 97 GLN A O 1
ATOM 799 N N . ARG A 1 98 ? 20.186 4.735 -16.114 1.00 88.75 98 ARG A N 1
ATOM 800 C CA . ARG A 1 98 ? 20.713 3.807 -17.130 1.00 88.75 98 ARG A CA 1
ATOM 801 C C . ARG A 1 98 ? 19.983 3.893 -18.465 1.00 88.75 98 ARG A C 1
ATOM 803 O O . ARG A 1 98 ? 20.389 3.225 -19.417 1.00 88.75 98 ARG A O 1
ATOM 810 N N . PHE A 1 99 ? 18.914 4.678 -18.530 1.00 89.94 99 PHE A N 1
ATOM 811 C CA . PHE A 1 99 ? 18.089 4.787 -19.714 1.00 89.94 99 PHE A CA 1
ATOM 812 C C . PHE A 1 99 ? 18.899 5.377 -20.871 1.00 89.94 99 PHE A C 1
ATOM 814 O O . PHE A 1 99 ? 19.507 6.441 -20.753 1.00 89.94 99 PHE A O 1
ATOM 821 N N . SER A 1 100 ? 18.915 4.681 -22.005 1.00 87.06 100 SER A N 1
ATOM 822 C CA . SER A 1 100 ? 19.679 5.099 -23.180 1.00 87.06 100 SER A CA 1
ATOM 823 C C . SER A 1 100 ? 18.866 4.907 -24.448 1.00 87.06 100 SER A C 1
ATOM 825 O O . SER A 1 100 ? 18.332 3.828 -24.692 1.00 87.06 100 SER A O 1
ATOM 827 N N . GLN A 1 101 ? 18.831 5.925 -25.309 1.00 83.56 101 GLN A N 1
ATOM 828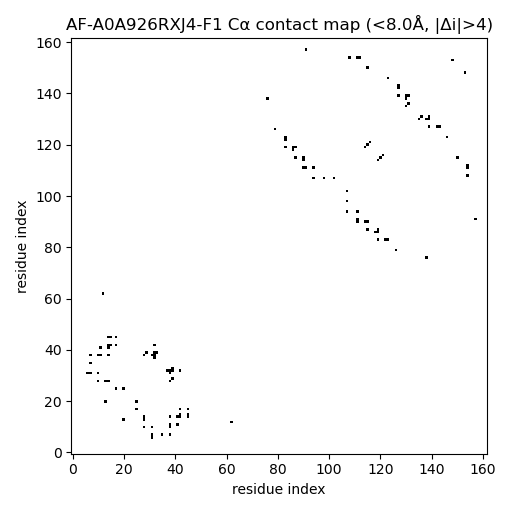 C CA . GLN A 1 101 ? 18.164 5.844 -26.616 1.00 83.56 101 GLN A CA 1
ATOM 829 C C . GLN A 1 101 ? 18.832 4.839 -27.570 1.00 83.56 101 GLN A C 1
ATOM 831 O O . GLN A 1 101 ? 18.222 4.413 -28.545 1.00 83.56 101 GLN A O 1
ATOM 836 N N . ASN A 1 102 ? 20.069 4.425 -27.278 1.00 86.81 102 ASN A N 1
ATOM 837 C CA . ASN A 1 102 ? 20.829 3.491 -28.109 1.00 86.81 102 ASN A CA 1
ATOM 838 C C . ASN A 1 102 ? 20.452 2.019 -27.872 1.00 86.81 102 ASN A C 1
ATOM 840 O O . ASN A 1 102 ? 20.904 1.144 -28.608 1.00 86.81 102 ASN A O 1
ATOM 844 N N . ILE A 1 103 ? 19.663 1.727 -26.834 1.00 86.44 103 ILE A N 1
ATOM 845 C CA . ILE A 1 103 ? 19.275 0.366 -26.455 1.00 86.44 103 ILE A CA 1
ATOM 846 C C . ILE A 1 103 ? 17.792 0.170 -26.802 1.00 86.44 103 ILE A C 1
ATOM 848 O O . ILE A 1 103 ? 16.976 1.032 -26.474 1.00 86.44 103 ILE A O 1
ATOM 852 N N . PRO A 1 104 ? 17.385 -0.963 -27.404 1.00 89.81 104 PRO A N 1
ATOM 853 C CA . PRO A 1 104 ? 15.975 -1.242 -27.656 1.00 89.81 104 PRO A CA 1
ATOM 854 C C . PRO A 1 104 ? 15.133 -1.147 -26.377 1.00 89.81 104 PRO A C 1
ATOM 856 O O . PRO A 1 104 ? 15.463 -1.765 -25.363 1.00 89.81 104 PRO A O 1
ATOM 859 N N . HIS A 1 105 ? 14.014 -0.419 -26.435 1.00 86.25 105 HIS A N 1
ATOM 860 C CA . HIS A 1 105 ? 13.140 -0.203 -25.276 1.00 86.25 105 HIS A CA 1
ATOM 861 C C . HIS A 1 105 ? 12.700 -1.514 -24.605 1.00 86.25 105 HIS A C 1
ATOM 863 O O . HIS A 1 105 ? 12.634 -1.575 -23.382 1.00 86.25 105 HIS A O 1
ATOM 869 N N . GLY A 1 106 ? 12.448 -2.577 -25.380 1.00 87.12 106 GLY A N 1
ATOM 870 C CA . GLY A 1 106 ? 12.045 -3.884 -24.845 1.00 87.12 106 GLY A CA 1
ATOM 871 C C . GLY A 1 106 ? 13.003 -4.416 -23.774 1.00 87.12 106 GLY A C 1
ATOM 872 O O . GLY A 1 106 ? 12.563 -4.737 -22.675 1.00 87.12 106 GLY A O 1
ATOM 873 N N . ILE A 1 107 ? 14.310 -4.388 -24.054 1.00 87.69 107 ILE A N 1
ATOM 874 C CA . ILE A 1 107 ? 15.355 -4.882 -23.143 1.00 87.69 107 ILE A CA 1
ATOM 875 C C . ILE A 1 107 ? 15.434 -4.009 -21.882 1.00 87.69 107 ILE A C 1
ATOM 877 O O . ILE A 1 107 ? 15.591 -4.513 -20.771 1.00 87.69 107 ILE A O 1
ATOM 881 N N . GLN A 1 108 ? 15.277 -2.690 -22.030 1.00 91.00 108 GLN A N 1
ATOM 882 C CA . GLN A 1 108 ? 15.300 -1.762 -20.895 1.00 91.00 108 GLN A CA 1
ATOM 883 C C . GLN A 1 108 ? 14.114 -2.002 -19.946 1.00 91.00 108 GLN A C 1
ATOM 885 O O . GLN A 1 108 ? 14.289 -2.048 -18.728 1.00 91.00 108 GLN A O 1
ATOM 890 N N . PHE A 1 109 ? 12.911 -2.216 -20.489 1.00 92.19 109 PHE A N 1
ATOM 891 C CA . PHE A 1 109 ? 11.718 -2.513 -19.688 1.00 92.19 109 PHE A CA 1
ATOM 892 C C . PHE A 1 109 ? 11.733 -3.922 -19.080 1.00 92.19 109 PHE A C 1
ATOM 894 O O . PHE A 1 109 ? 11.176 -4.122 -18.001 1.00 92.19 109 PHE A O 1
ATOM 901 N N . GLU A 1 110 ? 12.387 -4.895 -19.713 1.00 91.62 110 GLU A N 1
ATOM 902 C CA . GLU A 1 110 ? 12.659 -6.193 -19.086 1.00 91.62 110 GLU A CA 1
ATOM 903 C C . GLU A 1 110 ? 13.585 -6.045 -17.874 1.00 91.62 110 GLU A C 1
ATOM 905 O O . GLU A 1 110 ? 13.299 -6.615 -16.821 1.00 91.62 110 GLU A O 1
ATOM 910 N N . GLY A 1 111 ? 14.623 -5.209 -17.978 1.00 91.56 111 GLY A N 1
ATOM 911 C CA . GLY A 1 111 ? 15.477 -4.848 -16.845 1.00 91.56 111 GLY A CA 1
ATOM 912 C C . GLY A 1 111 ? 14.695 -4.199 -15.699 1.00 91.56 111 GLY A C 1
ATOM 913 O O . GLY A 1 111 ? 14.849 -4.593 -14.544 1.00 91.56 111 GLY A O 1
ATOM 914 N N . LEU A 1 112 ? 13.780 -3.274 -16.010 1.00 93.69 112 LEU A N 1
ATOM 915 C CA . LEU A 1 112 ? 12.888 -2.664 -15.015 1.00 93.69 112 LEU A CA 1
ATOM 916 C C . LEU A 1 112 ? 12.024 -3.711 -14.293 1.00 93.69 112 LEU A C 1
ATOM 918 O O . LEU A 1 112 ? 11.918 -3.700 -13.064 1.00 93.69 112 LEU A O 1
ATOM 922 N N . ARG A 1 113 ? 11.420 -4.638 -15.049 1.00 93.94 113 ARG A N 1
ATOM 923 C CA . ARG A 1 113 ? 10.618 -5.736 -14.487 1.00 93.94 113 ARG A CA 1
ATOM 924 C C . ARG A 1 113 ? 11.471 -6.660 -13.621 1.00 93.94 113 ARG A C 1
ATOM 926 O O . ARG A 1 113 ? 11.028 -7.046 -12.544 1.00 93.94 113 ARG A O 1
ATOM 933 N N . ALA A 1 114 ? 12.698 -6.970 -14.036 1.00 94.31 114 ALA A N 1
ATOM 934 C CA . ALA A 1 114 ? 13.623 -7.765 -13.234 1.00 94.31 114 ALA A CA 1
ATOM 935 C C . ALA A 1 114 ? 13.941 -7.080 -11.893 1.00 94.31 114 ALA A C 1
ATOM 937 O O . ALA A 1 114 ? 13.887 -7.730 -10.850 1.00 94.31 114 ALA A O 1
ATOM 938 N N . SER A 1 115 ? 14.174 -5.763 -11.894 1.00 94.69 115 SER A N 1
ATOM 939 C CA . SER A 1 115 ? 14.381 -4.983 -10.667 1.00 94.69 115 SER A CA 1
ATOM 940 C C . SER A 1 115 ? 13.157 -5.001 -9.743 1.00 94.69 115 SER A C 1
ATOM 942 O O . SER A 1 115 ? 13.307 -5.168 -8.531 1.00 94.69 115 SER A O 1
ATOM 944 N N . LEU A 1 116 ? 11.938 -4.900 -10.284 1.00 95.31 116 LEU A N 1
ATOM 945 C CA . LEU A 1 116 ? 10.710 -5.068 -9.493 1.00 95.31 116 LEU A CA 1
ATOM 946 C C . LEU A 1 116 ? 10.635 -6.457 -8.848 1.00 95.31 116 LEU A C 1
ATOM 948 O O . LEU A 1 116 ? 10.372 -6.572 -7.652 1.00 95.31 116 LEU A O 1
ATOM 952 N N . VAL A 1 117 ? 10.892 -7.517 -9.613 1.00 95.31 117 VAL A N 1
ATOM 953 C CA . VAL A 1 117 ? 10.852 -8.890 -9.089 1.00 95.31 117 VAL A CA 1
ATOM 954 C C . VAL A 1 117 ? 11.906 -9.092 -8.001 1.00 95.31 117 VAL A C 1
ATOM 956 O O . VAL A 1 117 ? 11.615 -9.697 -6.974 1.00 95.31 117 VAL A O 1
ATOM 959 N N . LEU A 1 118 ? 13.114 -8.565 -8.196 1.00 96.06 118 LEU A N 1
ATOM 960 C CA . LEU A 1 118 ? 14.242 -8.815 -7.304 1.00 96.06 118 LEU A CA 1
ATOM 961 C C . LEU A 1 118 ? 14.189 -7.986 -6.014 1.00 96.06 118 LEU A C 1
ATOM 963 O O . LEU A 1 118 ? 14.554 -8.491 -4.956 1.00 96.06 118 LEU A O 1
ATOM 967 N N . PHE A 1 119 ? 13.720 -6.737 -6.078 1.00 95.56 119 PHE A N 1
ATOM 968 C CA . PHE A 1 119 ? 13.721 -5.831 -4.924 1.00 95.56 119 PHE A CA 1
ATOM 969 C C . PHE A 1 119 ? 12.328 -5.588 -4.341 1.00 95.56 119 PHE A C 1
ATOM 971 O O . PHE A 1 119 ? 12.162 -5.588 -3.120 1.00 95.56 119 PHE A O 1
ATOM 978 N N . TYR A 1 120 ? 11.313 -5.390 -5.187 1.00 96.06 120 TYR A N 1
ATOM 979 C CA . TYR A 1 120 ? 9.976 -5.020 -4.721 1.00 96.06 120 TYR A CA 1
ATOM 980 C C . TYR A 1 120 ? 9.196 -6.217 -4.168 1.00 96.06 120 TYR A C 1
ATOM 982 O O . TYR A 1 120 ? 8.582 -6.092 -3.110 1.00 96.06 120 TYR A O 1
ATOM 990 N N . ILE A 1 121 ? 9.240 -7.385 -4.825 1.00 95.88 121 ILE A N 1
ATOM 991 C CA . ILE A 1 121 ? 8.492 -8.571 -4.362 1.00 95.88 121 ILE A CA 1
ATOM 992 C C . ILE A 1 121 ? 8.945 -9.031 -2.965 1.00 95.88 121 ILE A C 1
ATOM 994 O O . ILE A 1 121 ? 8.077 -9.167 -2.097 1.00 95.88 121 ILE A O 1
ATOM 998 N N . PRO A 1 122 ? 10.251 -9.226 -2.676 1.00 96.44 122 PRO A N 1
ATOM 999 C CA . PRO A 1 122 ? 10.680 -9.633 -1.338 1.00 96.44 122 PRO A CA 1
ATOM 1000 C C . PRO A 1 122 ? 10.295 -8.613 -0.263 1.00 96.44 122 PRO A C 1
ATOM 1002 O O . PRO A 1 122 ? 9.831 -8.993 0.812 1.00 96.44 122 PRO A O 1
ATOM 1005 N N . LEU A 1 123 ? 10.421 -7.315 -0.562 1.00 95.81 123 LEU A N 1
ATOM 1006 C CA . LEU A 1 123 ? 9.996 -6.248 0.342 1.00 95.81 123 LEU A CA 1
ATOM 1007 C C . LEU A 1 123 ? 8.487 -6.305 0.608 1.00 95.81 123 LEU A C 1
ATOM 1009 O O . LEU A 1 123 ? 8.070 -6.291 1.765 1.00 95.81 123 LEU A O 1
ATOM 1013 N N . SER A 1 124 ? 7.671 -6.362 -0.447 1.00 95.38 124 SER A N 1
ATOM 1014 C CA . SER A 1 124 ? 6.210 -6.443 -0.352 1.00 95.38 124 SER A CA 1
ATOM 1015 C C . SER A 1 124 ? 5.794 -7.633 0.511 1.00 95.38 124 SER A C 1
ATOM 1017 O O . SER A 1 124 ? 4.992 -7.466 1.430 1.00 95.38 124 SER A O 1
ATOM 1019 N N . PHE A 1 125 ? 6.413 -8.797 0.306 1.00 95.69 125 PHE A N 1
ATOM 1020 C CA . PHE A 1 125 ? 6.152 -9.987 1.107 1.00 95.69 125 PHE A CA 1
ATOM 1021 C C . PHE A 1 125 ? 6.443 -9.768 2.601 1.00 95.69 125 PHE A C 1
ATOM 1023 O O . PHE A 1 125 ? 5.590 -10.050 3.446 1.00 95.69 125 PHE A O 1
ATOM 1030 N N . VAL A 1 126 ? 7.606 -9.201 2.942 1.00 95.50 126 VAL A N 1
ATOM 1031 C CA . VAL A 1 126 ? 7.971 -8.883 4.336 1.00 95.50 126 VAL A CA 1
ATOM 1032 C C . VAL A 1 126 ? 6.990 -7.881 4.955 1.00 95.50 126 VAL A C 1
ATOM 1034 O O . VAL A 1 126 ? 6.536 -8.064 6.087 1.00 95.50 126 VAL A O 1
ATOM 1037 N N . LEU A 1 127 ? 6.605 -6.840 4.213 1.00 94.25 127 LEU A N 1
ATOM 1038 C CA . LEU A 1 127 ? 5.657 -5.830 4.688 1.00 94.25 127 LEU A CA 1
ATOM 1039 C C . LEU A 1 127 ? 4.238 -6.391 4.860 1.00 94.25 127 LEU A C 1
ATOM 1041 O O . LEU A 1 127 ? 3.527 -5.990 5.786 1.00 94.25 127 LEU A O 1
ATOM 1045 N N . LEU A 1 128 ? 3.819 -7.322 4.002 1.00 94.31 128 LEU A N 1
ATOM 1046 C CA . LEU A 1 128 ? 2.541 -8.024 4.118 1.00 94.31 128 LEU A CA 1
ATOM 1047 C C . LEU A 1 128 ? 2.521 -8.954 5.332 1.00 94.31 128 LEU A C 1
ATOM 1049 O O . LEU A 1 128 ? 1.558 -8.911 6.097 1.00 94.31 128 LEU A O 1
ATOM 1053 N N . MET A 1 129 ? 3.591 -9.724 5.564 1.00 93.12 129 MET A N 1
ATOM 1054 C CA . MET A 1 129 ? 3.747 -10.537 6.778 1.00 93.12 129 MET A CA 1
ATOM 1055 C C . MET A 1 129 ? 3.643 -9.676 8.040 1.00 93.12 129 MET A C 1
ATOM 1057 O O . MET A 1 129 ? 2.905 -10.004 8.969 1.00 93.12 129 MET A O 1
ATOM 1061 N N . PHE A 1 130 ? 4.322 -8.530 8.054 1.00 90.75 130 PHE A N 1
ATOM 1062 C CA . PHE A 1 130 ? 4.270 -7.594 9.172 1.00 90.75 130 PHE A CA 1
ATOM 1063 C C . PHE A 1 130 ? 2.872 -6.979 9.370 1.00 90.75 130 PHE A C 1
ATOM 1065 O O . PHE A 1 130 ? 2.373 -6.890 10.492 1.00 90.75 130 PHE A O 1
ATOM 1072 N N . THR A 1 131 ? 2.189 -6.612 8.283 1.00 88.94 131 THR A N 1
ATOM 1073 C CA . THR A 1 131 ? 0.811 -6.087 8.335 1.00 88.94 131 THR A CA 1
ATOM 1074 C C . THR A 1 131 ? -0.174 -7.143 8.840 1.00 88.94 131 THR A C 1
ATOM 1076 O O . THR A 1 131 ? -1.081 -6.830 9.616 1.00 88.94 131 THR A O 1
ATOM 1079 N N . TRP A 1 132 ? 0.027 -8.404 8.453 1.00 88.38 132 TRP A N 1
ATOM 1080 C CA . TRP A 1 132 ? -0.753 -9.532 8.950 1.00 88.38 132 TRP A CA 1
ATOM 1081 C C . TRP A 1 132 ? -0.542 -9.760 10.453 1.00 88.38 132 TRP A C 1
ATOM 1083 O O . TRP A 1 132 ? -1.524 -9.938 11.178 1.00 88.38 132 TRP A O 1
ATOM 1093 N N . PHE A 1 133 ? 0.697 -9.659 10.949 1.00 86.38 133 PHE A N 1
ATOM 1094 C CA . PHE A 1 133 ? 1.014 -9.774 12.379 1.00 86.38 133 PHE A CA 1
ATOM 1095 C C . PHE A 1 133 ? 0.256 -8.751 13.243 1.00 86.38 133 PHE A C 1
ATOM 1097 O O . PHE A 1 133 ? -0.210 -9.071 14.334 1.00 86.38 133 PHE A O 1
ATOM 1104 N N . ILE A 1 134 ? 0.034 -7.541 12.722 1.00 83.31 134 ILE A N 1
ATOM 1105 C CA . ILE A 1 134 ? -0.713 -6.466 13.403 1.00 83.31 134 ILE A CA 1
ATOM 1106 C C . ILE A 1 134 ? -2.240 -6.725 13.405 1.00 83.31 134 ILE A C 1
ATOM 1108 O O . ILE A 1 134 ? -3.015 -5.937 13.945 1.00 83.31 134 ILE A O 1
ATOM 1112 N N . LYS A 1 135 ? -2.701 -7.850 12.834 1.00 78.31 135 LYS A N 1
ATOM 1113 C CA . LYS A 1 135 ? -4.113 -8.274 12.734 1.00 78.31 135 LYS A CA 1
ATOM 1114 C C . LYS A 1 135 ? -5.042 -7.239 12.085 1.00 78.31 135 LYS A C 1
ATOM 1116 O O . LYS A 1 135 ? -6.261 -7.305 12.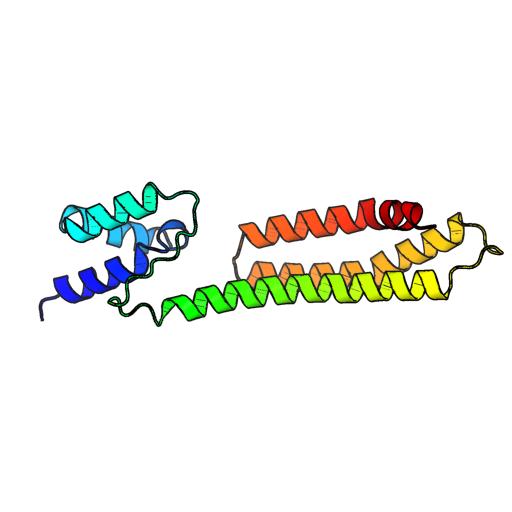236 1.00 78.31 135 LYS A O 1
ATOM 1121 N N . ASN A 1 136 ? -4.499 -6.311 11.299 1.00 80.06 136 ASN A N 1
ATOM 1122 C CA . ASN A 1 136 ? -5.293 -5.298 10.614 1.00 80.06 136 ASN A CA 1
ATOM 1123 C C . ASN A 1 136 ? -5.768 -5.810 9.241 1.00 80.06 136 ASN A C 1
ATOM 1125 O O . ASN A 1 136 ? -5.177 -5.499 8.205 1.00 80.06 136 ASN A O 1
ATOM 1129 N N . LYS A 1 137 ? -6.845 -6.613 9.244 1.00 81.88 137 LYS A N 1
ATOM 1130 C CA . LYS A 1 137 ? -7.383 -7.288 8.044 1.00 81.88 137 LYS A CA 1
ATOM 1131 C C . LYS A 1 137 ? -7.654 -6.322 6.886 1.00 81.88 137 LYS A C 1
ATOM 1133 O O . LYS A 1 137 ? -7.326 -6.634 5.746 1.00 81.88 137 LYS A O 1
ATOM 1138 N N . ARG A 1 138 ? -8.226 -5.146 7.169 1.00 85.00 138 ARG A N 1
ATOM 1139 C CA . ARG A 1 138 ? -8.562 -4.151 6.138 1.00 85.00 138 ARG A CA 1
ATOM 1140 C C . ARG A 1 138 ? -7.306 -3.610 5.459 1.00 85.00 138 ARG A C 1
ATOM 1142 O O . ARG A 1 138 ? -7.236 -3.599 4.234 1.00 85.00 138 ARG A O 1
ATOM 1149 N N . THR A 1 139 ? -6.305 -3.202 6.238 1.00 85.19 139 THR A N 1
ATOM 1150 C CA . THR A 1 139 ? -5.044 -2.684 5.686 1.00 85.19 139 THR A CA 1
ATOM 1151 C C . THR A 1 139 ? -4.281 -3.756 4.920 1.00 85.19 139 THR A C 1
ATOM 1153 O O . THR A 1 139 ? -3.765 -3.448 3.854 1.00 85.19 139 THR A O 1
ATOM 1156 N N . PHE A 1 140 ? -4.279 -5.006 5.397 1.00 90.88 140 PHE A N 1
ATOM 1157 C CA . PHE A 1 140 ? -3.646 -6.126 4.698 1.00 90.88 140 PHE A CA 1
ATOM 1158 C C . PHE A 1 140 ? -4.162 -6.278 3.259 1.00 90.88 140 PHE A C 1
ATOM 1160 O O . PHE A 1 140 ? -3.370 -6.245 2.317 1.00 90.88 140 PHE A O 1
ATOM 1167 N N . TRP A 1 141 ? -5.485 -6.368 3.075 1.00 91.69 141 TRP A N 1
ATOM 1168 C CA . TRP A 1 141 ? -6.084 -6.514 1.743 1.00 91.69 141 TRP A CA 1
ATOM 1169 C C . TRP A 1 141 ? -5.822 -5.308 0.840 1.00 91.69 141 TRP A C 1
ATOM 1171 O O . TRP A 1 141 ? -5.493 -5.488 -0.329 1.00 91.69 141 TRP A O 1
ATOM 1181 N N . ILE A 1 142 ? -5.904 -4.087 1.381 1.00 91.31 142 ILE A N 1
ATOM 1182 C CA . ILE A 1 142 ? -5.584 -2.867 0.626 1.00 91.31 142 ILE A CA 1
ATOM 1183 C C . ILE A 1 142 ? -4.131 -2.907 0.141 1.00 91.31 142 ILE A C 1
ATOM 1185 O O . ILE A 1 142 ? -3.873 -2.653 -1.032 1.00 91.31 142 ILE A O 1
ATOM 1189 N N . THR A 1 143 ? -3.182 -3.256 1.016 1.00 92.12 143 THR A N 1
ATOM 1190 C CA . THR A 1 143 ? -1.764 -3.327 0.639 1.00 92.12 143 THR A CA 1
ATOM 1191 C C . THR A 1 143 ? -1.472 -4.447 -0.352 1.00 92.12 143 THR A C 1
ATOM 1193 O O . THR A 1 143 ? -0.669 -4.247 -1.252 1.00 92.12 143 THR A O 1
ATOM 1196 N N . LEU A 1 144 ? -2.156 -5.588 -0.241 1.00 95.00 144 LEU A N 1
ATOM 1197 C CA . LEU A 1 144 ? -2.020 -6.701 -1.179 1.00 95.00 144 LEU A CA 1
ATOM 1198 C C . LEU A 1 144 ? -2.487 -6.299 -2.584 1.00 95.00 144 LEU A C 1
ATOM 1200 O O . LEU A 1 144 ? -1.773 -6.515 -3.558 1.00 95.00 144 LEU A O 1
ATOM 1204 N N . ILE A 1 145 ? -3.670 -5.685 -2.688 1.00 95.94 145 ILE A N 1
ATOM 1205 C CA . ILE A 1 145 ? -4.205 -5.204 -3.969 1.00 95.94 145 ILE A CA 1
ATOM 1206 C C . ILE A 1 145 ? -3.270 -4.152 -4.566 1.00 95.94 145 ILE A C 1
ATOM 1208 O O . ILE A 1 145 ? -2.959 -4.215 -5.752 1.00 95.94 145 ILE A O 1
ATOM 1212 N N . LEU A 1 146 ? -2.788 -3.214 -3.747 1.00 95.19 146 LEU A N 1
ATOM 1213 C CA . LEU A 1 146 ? -1.824 -2.204 -4.175 1.00 95.19 146 LEU A CA 1
ATOM 1214 C C . LEU A 1 146 ? -0.540 -2.840 -4.728 1.00 95.19 146 LEU A C 1
ATOM 1216 O O . LEU A 1 146 ? -0.077 -2.438 -5.790 1.00 95.19 146 LEU A O 1
ATOM 1220 N N . ASP A 1 147 ? 0.009 -3.845 -4.044 1.00 95.19 147 ASP A N 1
ATOM 1221 C CA . ASP A 1 147 ? 1.224 -4.542 -4.473 1.00 95.19 147 ASP A CA 1
ATOM 1222 C C . ASP A 1 147 ? 1.025 -5.263 -5.810 1.00 95.19 147 ASP A C 1
ATOM 1224 O O . ASP A 1 147 ? 1.869 -5.154 -6.698 1.00 95.19 147 ASP A O 1
ATOM 1228 N N . VAL A 1 148 ? -0.118 -5.927 -5.999 1.00 95.94 148 VAL A N 1
ATOM 1229 C CA . VAL A 1 148 ? -0.482 -6.540 -7.285 1.00 95.94 148 VAL A CA 1
ATOM 1230 C C . VAL A 1 148 ? -0.593 -5.476 -8.379 1.00 95.94 148 VAL A C 1
ATOM 1232 O O . VAL A 1 148 ? -0.019 -5.646 -9.451 1.00 95.94 148 VAL A O 1
ATOM 1235 N N . LEU A 1 149 ? -1.274 -4.357 -8.119 1.00 96.12 149 LEU A N 1
ATOM 1236 C CA . LEU A 1 149 ? -1.391 -3.270 -9.095 1.00 96.12 149 LEU A CA 1
ATOM 1237 C C . LEU A 1 149 ? -0.021 -2.717 -9.496 1.00 96.12 149 LEU A C 1
ATOM 1239 O O . LEU A 1 149 ? 0.229 -2.506 -10.679 1.00 96.12 149 LEU A O 1
ATOM 1243 N N . ILE A 1 150 ? 0.884 -2.530 -8.539 1.00 95.12 150 ILE A N 1
ATOM 1244 C CA . ILE A 1 150 ? 2.246 -2.071 -8.822 1.00 95.12 150 ILE A CA 1
ATOM 1245 C C . ILE A 1 150 ? 2.967 -3.086 -9.714 1.00 95.12 150 ILE A C 1
ATOM 1247 O O . ILE A 1 150 ? 3.514 -2.705 -10.742 1.00 95.12 150 ILE A O 1
ATOM 1251 N N . LEU A 1 151 ? 2.903 -4.381 -9.406 1.00 94.25 151 LEU A N 1
ATOM 1252 C CA . LEU A 1 151 ? 3.572 -5.402 -10.220 1.00 94.25 151 LEU A CA 1
ATOM 1253 C C . LEU A 1 151 ? 3.064 -5.468 -11.670 1.00 94.25 151 LEU A C 1
ATOM 1255 O O . LEU A 1 151 ? 3.860 -5.728 -12.569 1.00 94.25 151 LEU A O 1
ATOM 1259 N N . TYR A 1 152 ? 1.773 -5.222 -11.905 1.00 94.00 152 TYR A N 1
ATOM 1260 C CA . TYR A 1 152 ? 1.176 -5.298 -13.245 1.00 94.00 152 TYR A CA 1
ATOM 1261 C C . TYR A 1 152 ? 1.217 -3.989 -14.040 1.00 94.00 152 TYR A C 1
ATOM 1263 O O . TYR A 1 152 ? 1.240 -4.029 -15.269 1.00 94.00 152 TYR A O 1
ATOM 1271 N N . PHE A 1 153 ? 1.173 -2.834 -13.372 1.00 95.19 153 PHE A N 1
ATOM 1272 C CA . PHE A 1 153 ? 1.001 -1.540 -14.041 1.00 95.19 153 PHE A CA 1
ATOM 1273 C C . PHE A 1 153 ? 2.212 -0.618 -13.943 1.00 95.19 153 PHE A C 1
ATOM 1275 O O . PHE A 1 153 ? 2.247 0.385 -14.651 1.00 95.19 153 PHE A O 1
ATOM 1282 N N . PHE A 1 154 ? 3.208 -0.914 -13.107 1.00 93.88 154 PHE A N 1
ATOM 1283 C CA . PHE A 1 154 ? 4.333 0.001 -12.915 1.00 93.88 154 PHE A CA 1
ATOM 1284 C C . PHE A 1 154 ? 5.140 0.239 -14.191 1.00 93.88 154 PHE A C 1
ATOM 1286 O O . PHE A 1 154 ? 5.485 1.377 -14.490 1.00 93.88 154 PHE A O 1
ATOM 1293 N N . ASP A 1 155 ? 5.396 -0.798 -14.986 1.00 91.31 155 ASP A N 1
ATOM 1294 C CA . ASP A 1 155 ? 6.097 -0.634 -16.259 1.00 91.31 155 ASP A CA 1
ATOM 1295 C C . ASP A 1 155 ? 5.289 0.217 -17.252 1.00 91.31 155 ASP A C 1
ATOM 1297 O O . ASP A 1 155 ? 5.855 1.080 -17.916 1.00 91.31 155 ASP A O 1
ATOM 1301 N N . ASN A 1 156 ? 3.969 0.029 -17.307 1.00 92.06 156 ASN A N 1
ATOM 1302 C CA . ASN A 1 156 ? 3.057 0.844 -18.109 1.00 92.06 156 ASN A CA 1
ATOM 1303 C C . ASN A 1 156 ? 3.066 2.308 -17.666 1.00 92.06 156 ASN A C 1
ATOM 1305 O O . ASN A 1 156 ? 3.060 3.194 -18.512 1.00 92.06 156 ASN A O 1
ATOM 1309 N N . ILE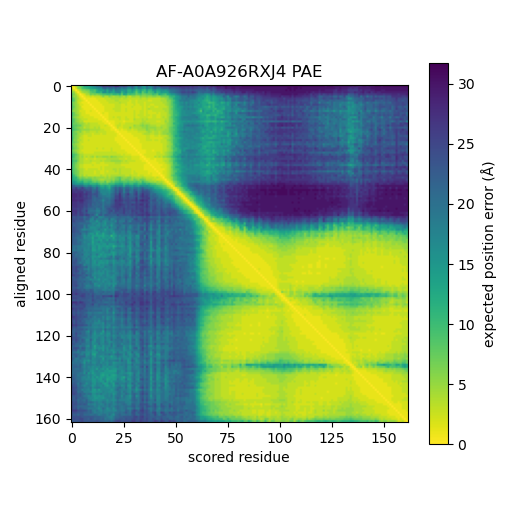 A 1 157 ? 3.128 2.567 -16.357 1.00 92.62 157 ILE A N 1
ATOM 1310 C CA . ILE A 1 157 ? 3.250 3.924 -15.819 1.00 92.62 157 ILE A CA 1
ATOM 1311 C C . ILE A 1 157 ? 4.568 4.551 -16.276 1.00 92.62 157 ILE A C 1
ATOM 1313 O O . ILE A 1 157 ? 4.550 5.659 -16.797 1.00 92.62 157 ILE A O 1
ATOM 1317 N N . ILE A 1 158 ? 5.699 3.849 -16.144 1.00 92.25 158 ILE A N 1
ATOM 1318 C CA . ILE A 1 158 ? 7.011 4.378 -16.557 1.00 92.25 158 ILE A CA 1
ATOM 1319 C C . ILE A 1 158 ? 7.071 4.639 -18.069 1.00 92.25 158 ILE A C 1
ATOM 1321 O O . ILE A 1 158 ? 7.637 5.648 -18.482 1.00 92.25 158 ILE A O 1
ATOM 1325 N N . ARG A 1 159 ? 6.421 3.805 -18.893 1.00 89.75 159 ARG A N 1
ATOM 1326 C CA . ARG A 1 159 ? 6.286 4.029 -20.348 1.00 89.75 159 ARG A CA 1
ATOM 1327 C C . ARG A 1 159 ? 5.572 5.333 -20.715 1.00 89.75 159 ARG A C 1
ATOM 1329 O O . ARG A 1 159 ? 5.731 5.781 -21.837 1.00 89.75 159 ARG A O 1
ATOM 1336 N N . LEU A 1 160 ? 4.778 5.932 -19.825 1.00 90.06 160 LEU A N 1
ATOM 1337 C CA . LEU A 1 160 ? 4.135 7.225 -20.097 1.00 90.06 160 LEU A CA 1
ATOM 1338 C C . LEU A 1 160 ? 5.097 8.413 -19.955 1.00 90.06 160 LEU A C 1
ATOM 1340 O O . LEU A 1 160 ? 4.787 9.502 -20.430 1.00 90.06 160 LEU A O 1
ATOM 1344 N N . PHE A 1 161 ? 6.233 8.224 -19.279 1.00 86.88 161 PHE A N 1
ATOM 1345 C CA . PHE A 1 161 ? 7.210 9.281 -18.997 1.00 86.88 161 PHE A CA 1
ATOM 1346 C C . PHE A 1 161 ? 8.421 9.26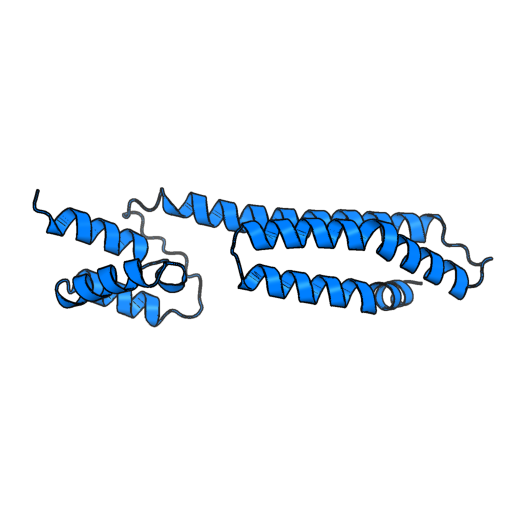8 -19.941 1.00 86.88 161 PHE A C 1
ATOM 1348 O O . PHE A 1 161 ? 9.289 10.131 -19.813 1.00 86.88 161 PHE A O 1
ATOM 1355 N N . VAL A 1 162 ? 8.496 8.290 -20.847 1.00 83.00 162 VAL A N 1
ATOM 1356 C CA . VAL A 1 162 ? 9.619 8.029 -21.759 1.00 83.00 162 VAL A CA 1
ATOM 1357 C C . VAL A 1 162 ? 9.095 7.904 -23.177 1.00 83.00 162 VAL A C 1
ATOM 1359 O O . VAL A 1 162 ? 9.661 8.580 -24.061 1.00 83.00 162 VAL A O 1
#

Sequence (162 aa):
MTKFDDLHILCQELIPIYSEIDEEAKQVIERHAEECEFCKKKLNTAANIEITPKEMNDDNTPVKRFKKLFLLKKVNTLLVLTLRVIVLGLITFDFFQRFSQNIPHGIQFEGLRASLVLFYIPLSFVLLMFTWFIKNKRTFWITLILDVLILYFFDNIIRLFV

Mean predicted aligned error: 13.66 Å

Secondary structure (DSSP, 8-state):
--HHHHHHHHHHHHGGGTTTS-HHHHHHHHHHHHH-HHHHHHHHHHHH--S-------TTS-TTHHHHHHHHHHHHHHHHHHHHHHHHHHHHHHHHHH--TTS-HHHHHHHHHHHIIIIIHHHHHHHHHHHHHTT-HHHHHHHHHHHHHHHHHHHHHHHT--